Protein AF-D3CY35-F1 (afdb_monomer_lite)

Foldseek 3Di:
DFFPWWPDKDFPDDDDPPWDKDKDKDFPDWAADPVGWTKTKIKIWMKTADDDQDPVRDDDPPDDDDDDDDDDDDDRRIDTGMITITMDTDD

Radius of gyration: 18.84 Å; chains: 1; bounding box: 47×36×48 Å

Secondary structure (DSSP, 8-state):
-EEEEEEEEEE-S---TT--EEEEEEEEEEEE-TTSSEEEEEEEEEEEPPP---TTS----S---------S-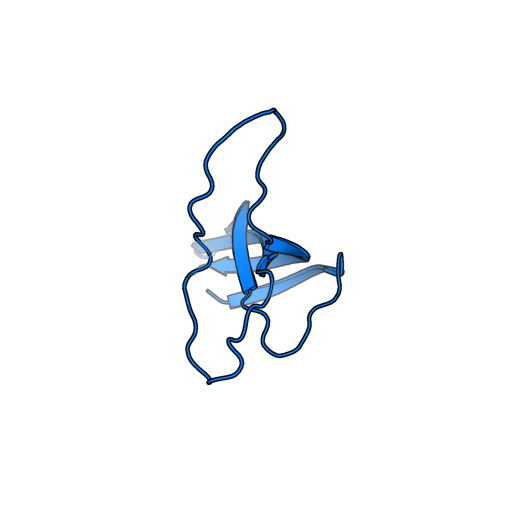---S-EEEEEEEEEEEE-

pLDDT: mean 80.44, std 23.23, range [32.31, 98.38]

Sequence (91 aa):
MTVAGWHGCDHVGPVHEGNTLRSDVTVEDLTPLPAGGGLVGLRSRVRADATIPAPDGRTAPTGGAGEGGGGGGGGDGSRDVLDWRFVAVLP

Structure (mmCIF, N/CA/C/O backbone):
data_AF-D3CY35-F1
#
_entry.id   AF-D3CY35-F1
#
loop_
_atom_site.group_PDB
_atom_site.id
_atom_site.type_symbol
_atom_site.label_atom_id
_atom_site.label_alt_id
_atom_site.label_comp_id
_atom_site.label_asym_id
_atom_site.label_entity_id
_atom_site.label_seq_id
_atom_site.pdbx_PDB_ins_code
_atom_site.Cartn_x
_atom_site.Cartn_y
_atom_site.Cartn_z
_atom_site.occupancy
_atom_site.B_iso_or_equiv
_atom_site.auth_seq_id
_atom_site.auth_comp_id
_atom_site.auth_asym_id
_atom_site.auth_atom_id
_atom_site.pdbx_PDB_model_num
ATOM 1 N N . MET A 1 1 ? 1.109 -0.756 15.052 1.00 84.44 1 MET A N 1
ATOM 2 C CA . MET A 1 1 ? 0.371 -0.897 13.783 1.00 84.44 1 MET A CA 1
ATOM 3 C C . MET A 1 1 ? 0.738 -2.228 13.162 1.00 84.44 1 MET A C 1
ATOM 5 O O . MET A 1 1 ? 1.917 -2.566 13.164 1.00 84.44 1 MET A O 1
ATOM 9 N N . THR A 1 2 ? -0.241 -2.956 12.634 1.00 96.12 2 THR A N 1
ATOM 10 C CA . THR A 1 2 ? -0.021 -4.249 11.965 1.00 96.12 2 THR A CA 1
ATOM 11 C C . THR A 1 2 ? -0.935 -4.347 10.749 1.00 96.12 2 THR A C 1
ATOM 13 O O . THR A 1 2 ? -2.073 -3.893 10.823 1.00 96.12 2 THR A O 1
ATOM 16 N N . VAL A 1 3 ? -0.468 -4.923 9.637 1.00 96.69 3 VAL A N 1
ATOM 17 C CA . VAL A 1 3 ? -1.320 -5.186 8.463 1.00 96.69 3 VAL A CA 1
ATOM 18 C C . VAL A 1 3 ? -2.256 -6.349 8.784 1.00 96.69 3 VAL A C 1
ATOM 20 O O . VAL A 1 3 ? -1.795 -7.426 9.151 1.00 96.69 3 VAL A O 1
ATOM 23 N N . ALA A 1 4 ? -3.562 -6.122 8.660 1.00 96.19 4 ALA A N 1
ATOM 24 C CA . ALA A 1 4 ? -4.596 -7.120 8.926 1.00 96.19 4 ALA A CA 1
ATOM 25 C C . ALA A 1 4 ? -5.105 -7.806 7.650 1.00 96.19 4 ALA A C 1
ATOM 27 O O . ALA A 1 4 ? -5.646 -8.906 7.723 1.00 96.19 4 ALA A O 1
ATOM 28 N N . GLY A 1 5 ? -4.912 -7.191 6.480 1.00 96.25 5 GLY A N 1
ATOM 29 C CA . GLY A 1 5 ? -5.301 -7.791 5.209 1.00 96.25 5 GLY A CA 1
ATOM 30 C C . GLY A 1 5 ? -4.984 -6.922 3.997 1.00 96.25 5 GLY A C 1
ATOM 31 O O . GLY A 1 5 ? -4.640 -5.747 4.127 1.00 96.25 5 GLY A O 1
ATOM 32 N N . TRP A 1 6 ? -5.133 -7.519 2.815 1.00 95.88 6 TRP A N 1
ATOM 33 C CA . TRP A 1 6 ? -4.933 -6.882 1.513 1.00 95.88 6 TRP A CA 1
ATOM 34 C C . TRP A 1 6 ? -6.258 -6.830 0.757 1.00 95.88 6 TRP A C 1
ATOM 36 O O . TRP A 1 6 ? -6.983 -7.821 0.712 1.00 95.88 6 TRP A O 1
ATOM 46 N N . HIS A 1 7 ? -6.554 -5.692 0.136 1.00 93.56 7 HIS A N 1
ATOM 47 C CA . HIS A 1 7 ? -7.673 -5.558 -0.798 1.00 93.56 7 HIS A CA 1
ATOM 48 C C . HIS A 1 7 ? -7.235 -5.821 -2.240 1.00 93.56 7 HIS A C 1
ATOM 50 O O . HIS A 1 7 ? -8.005 -6.371 -3.020 1.00 93.56 7 HIS A O 1
ATOM 56 N N . GLY A 1 8 ? -6.001 -5.456 -2.593 1.00 93.12 8 GLY A N 1
ATOM 57 C CA . GLY A 1 8 ? -5.457 -5.698 -3.925 1.00 93.12 8 GLY A CA 1
ATOM 58 C C . GLY A 1 8 ? -4.049 -5.142 -4.106 1.00 93.12 8 GLY A C 1
ATOM 59 O O . GLY A 1 8 ? -3.582 -4.322 -3.310 1.00 93.12 8 GLY A O 1
ATOM 60 N N . CYS A 1 9 ? -3.393 -5.608 -5.166 1.00 94.12 9 CYS A N 1
ATOM 61 C CA . CYS A 1 9 ? -2.101 -5.114 -5.626 1.00 94.12 9 CYS A CA 1
ATOM 62 C C . CYS A 1 9 ? -2.090 -5.083 -7.155 1.00 94.12 9 CYS A C 1
ATOM 64 O O . CYS A 1 9 ? -1.893 -6.109 -7.817 1.00 94.12 9 CYS A O 1
ATOM 66 N N . ASP A 1 10 ? -2.307 -3.893 -7.704 1.00 97.44 10 ASP A N 1
ATOM 67 C CA . ASP A 1 10 ? -2.241 -3.681 -9.140 1.00 97.44 10 ASP A CA 1
ATOM 68 C C . ASP A 1 10 ? -0.781 -3.436 -9.534 1.00 97.44 10 ASP A C 1
ATOM 70 O O . ASP A 1 10 ? -0.140 -2.480 -9.089 1.00 97.44 10 ASP A O 1
ATOM 74 N N . HIS A 1 11 ? -0.253 -4.318 -10.383 1.00 96.81 11 HIS A N 1
ATOM 75 C CA . HIS A 1 11 ? 1.073 -4.176 -10.975 1.00 96.81 11 HIS A CA 1
ATOM 76 C C . HIS A 1 11 ? 0.940 -3.384 -12.275 1.00 96.81 11 HIS A C 1
ATOM 78 O O . HIS A 1 11 ? 0.651 -3.944 -13.332 1.00 96.81 11 HIS A O 1
ATOM 84 N N . VAL A 1 12 ? 1.101 -2.065 -12.180 1.00 96.75 12 VAL A N 1
ATOM 85 C CA . VAL A 1 12 ? 0.845 -1.136 -13.295 1.00 96.75 12 VAL A CA 1
ATOM 86 C C . VAL A 1 12 ? 2.069 -0.905 -14.185 1.00 96.75 12 VAL A C 1
ATOM 88 O O . VAL A 1 12 ? 1.944 -0.372 -15.284 1.00 96.75 12 VAL A O 1
ATOM 91 N N . GLY A 1 13 ? 3.250 -1.344 -13.743 1.00 94.44 13 GLY A N 1
ATOM 92 C CA . GLY A 1 13 ? 4.483 -1.290 -14.518 1.00 94.44 13 GLY A CA 1
ATOM 93 C C . GLY A 1 13 ? 5.560 -2.224 -13.958 1.00 94.44 13 GLY A C 1
ATOM 94 O O . GLY A 1 13 ? 5.466 -2.666 -12.813 1.00 94.44 13 GLY A O 1
ATOM 95 N N . PRO A 1 14 ? 6.605 -2.546 -14.741 1.00 93.56 14 PRO A N 1
ATOM 96 C CA . PRO A 1 14 ? 7.661 -3.443 -14.286 1.00 93.56 14 PRO A CA 1
ATOM 97 C C . PRO A 1 14 ? 8.521 -2.775 -13.213 1.00 93.56 14 PRO A C 1
ATOM 99 O O . PRO A 1 14 ? 8.788 -1.578 -13.293 1.00 93.56 14 PRO A O 1
ATOM 102 N N . VAL A 1 15 ? 9.039 -3.548 -12.268 1.00 93.12 15 VAL A N 1
ATOM 103 C CA . VAL A 1 15 ? 10.106 -3.119 -11.353 1.00 93.12 15 VAL A CA 1
ATOM 104 C C . VAL A 1 15 ? 11.376 -3.859 -11.743 1.00 93.12 15 VAL A C 1
ATOM 106 O O . VAL A 1 15 ? 11.329 -5.056 -12.020 1.00 93.12 15 VAL A O 1
ATOM 109 N N . HIS A 1 16 ? 12.500 -3.150 -11.772 1.00 89.06 16 HIS A N 1
ATOM 110 C CA . HIS A 1 16 ? 13.806 -3.739 -12.050 1.00 89.06 16 HIS A CA 1
ATOM 111 C C . HIS A 1 16 ? 14.708 -3.627 -10.823 1.00 89.06 16 HIS A C 1
ATOM 113 O O . HIS A 1 16 ? 14.538 -2.738 -9.985 1.00 89.06 16 HIS A O 1
ATOM 119 N N . GLU A 1 17 ? 15.684 -4.526 -10.730 1.00 89.00 17 GLU A N 1
ATOM 120 C CA . GLU A 1 17 ? 16.736 -4.440 -9.723 1.00 89.00 17 GLU A CA 1
ATOM 121 C C . GLU A 1 17 ? 17.466 -3.088 -9.820 1.00 89.00 17 GLU A C 1
ATOM 123 O O . GLU A 1 17 ? 17.700 -2.565 -10.911 1.00 89.00 17 GLU A O 1
ATOM 128 N N . GLY A 1 18 ? 17.778 -2.488 -8.668 1.00 86.94 18 GLY A N 1
ATOM 129 C CA . GLY A 1 18 ? 18.421 -1.173 -8.589 1.00 86.94 18 GLY A CA 1
ATOM 130 C C . GLY A 1 18 ? 17.489 0.033 -8.771 1.00 86.94 18 GLY A C 1
ATOM 131 O O . GLY A 1 18 ? 17.961 1.166 -8.702 1.00 86.94 18 GLY A O 1
ATOM 132 N N . ASN A 1 19 ? 16.178 -0.157 -8.976 1.00 87.81 19 ASN A N 1
ATOM 133 C CA . ASN A 1 19 ? 15.222 0.956 -8.956 1.00 87.81 19 ASN A CA 1
ATOM 134 C C . ASN A 1 19 ? 15.090 1.535 -7.536 1.00 87.81 19 ASN A C 1
ATOM 136 O O . ASN A 1 19 ? 14.768 0.816 -6.591 1.00 87.81 19 ASN A O 1
ATOM 140 N N . THR A 1 20 ? 15.251 2.853 -7.402 1.00 92.19 20 THR A N 1
ATOM 141 C CA . THR A 1 20 ? 14.778 3.574 -6.215 1.00 92.19 20 THR A CA 1
ATOM 142 C C . THR A 1 20 ? 13.266 3.714 -6.309 1.00 92.19 20 THR A C 1
ATOM 144 O O . THR A 1 20 ? 12.754 4.259 -7.289 1.00 92.19 20 THR A O 1
ATOM 147 N N . LEU A 1 21 ? 12.552 3.215 -5.298 1.00 94.38 21 LEU A N 1
ATOM 148 C CA . LEU A 1 21 ? 11.095 3.294 -5.219 1.00 94.38 21 LEU A CA 1
ATOM 149 C C . LEU A 1 21 ? 10.667 4.333 -4.182 1.00 94.38 21 LEU A C 1
ATOM 151 O O . LEU A 1 21 ? 11.198 4.367 -3.071 1.00 94.38 21 LEU A O 1
ATOM 155 N N . ARG A 1 22 ? 9.665 5.142 -4.522 1.00 95.62 22 ARG A N 1
ATOM 156 C CA . ARG A 1 22 ? 9.017 6.096 -3.613 1.00 95.62 22 ARG A CA 1
ATOM 157 C C . ARG A 1 22 ? 7.533 5.780 -3.529 1.00 95.62 22 ARG A C 1
ATOM 159 O O . ARG A 1 22 ? 6.916 5.448 -4.536 1.00 95.62 22 ARG A O 1
ATOM 166 N N . SER A 1 23 ? 6.972 5.876 -2.329 1.00 96.81 23 SER A N 1
ATOM 167 C CA . SER A 1 23 ? 5.558 5.584 -2.085 1.00 96.81 23 SER A CA 1
ATOM 168 C C . SER A 1 23 ? 4.845 6.803 -1.521 1.00 96.81 23 SER A C 1
ATOM 170 O O . SER A 1 23 ? 5.320 7.383 -0.546 1.00 96.81 23 SER A O 1
ATOM 172 N N . ASP A 1 24 ? 3.685 7.131 -2.083 1.00 97.75 24 ASP A N 1
ATOM 173 C CA . ASP A 1 24 ? 2.700 7.993 -1.433 1.00 97.75 24 ASP A CA 1
ATOM 174 C C . ASP A 1 24 ? 1.653 7.103 -0.766 1.00 97.75 24 ASP A C 1
ATOM 176 O O . ASP A 1 24 ? 0.948 6.349 -1.443 1.00 97.75 24 ASP A O 1
ATOM 180 N N . VAL A 1 25 ? 1.547 7.192 0.561 1.00 97.50 25 VAL A N 1
ATOM 181 C CA . VAL A 1 25 ? 0.575 6.421 1.343 1.00 97.50 25 VAL A CA 1
ATOM 182 C C . VAL A 1 25 ? -0.537 7.348 1.814 1.00 97.50 25 VAL A C 1
ATOM 184 O O . VAL A 1 25 ? -0.293 8.302 2.549 1.00 97.50 25 VAL A O 1
ATOM 187 N N . THR A 1 26 ? -1.763 7.064 1.385 1.00 98.38 26 THR A N 1
ATOM 188 C CA . THR A 1 26 ? -2.964 7.830 1.737 1.00 98.38 26 THR A CA 1
ATOM 189 C C . THR A 1 26 ? -3.868 6.993 2.634 1.00 98.38 26 THR A C 1
ATOM 191 O O . THR A 1 26 ? -4.073 5.806 2.378 1.00 98.38 26 THR A O 1
ATOM 194 N N . VAL A 1 27 ? -4.428 7.619 3.670 1.00 97.81 27 VAL A N 1
ATOM 195 C CA . VAL A 1 27 ? -5.526 7.047 4.458 1.00 97.81 27 VAL A CA 1
ATOM 196 C C . VAL A 1 27 ? -6.822 7.233 3.674 1.00 97.81 27 VAL A C 1
ATOM 198 O O . VAL A 1 27 ? -7.221 8.367 3.421 1.00 97.81 27 VAL A O 1
ATOM 201 N N . GLU A 1 28 ? -7.449 6.132 3.266 1.00 97.94 28 GLU A N 1
ATOM 202 C CA . GLU A 1 28 ? -8.712 6.141 2.513 1.00 97.94 28 GLU A CA 1
ATOM 203 C C . GLU A 1 28 ? -9.933 5.912 3.418 1.00 97.94 28 GLU A C 1
ATOM 205 O O . GLU A 1 28 ? -11.011 6.407 3.100 1.00 97.94 28 GLU A O 1
ATOM 210 N N . ASP A 1 29 ? -9.772 5.203 4.543 1.00 97.06 29 ASP A N 1
ATOM 211 C CA . ASP A 1 29 ? -10.859 4.913 5.489 1.00 97.06 29 ASP A CA 1
ATOM 212 C C . ASP A 1 29 ? -10.359 4.779 6.938 1.00 97.06 29 ASP A C 1
ATOM 214 O O . ASP A 1 29 ? -9.212 4.385 7.177 1.00 97.06 29 ASP A O 1
ATOM 218 N N . LEU A 1 30 ? -11.237 5.077 7.903 1.00 97.88 30 LEU A N 1
ATOM 219 C CA . LEU A 1 30 ? -11.014 4.891 9.337 1.00 97.88 30 LEU A CA 1
ATOM 220 C C . LEU A 1 30 ? -12.251 4.266 9.986 1.00 97.88 30 LEU A C 1
ATOM 222 O O . LEU A 1 30 ? -13.298 4.903 10.092 1.00 97.88 30 LEU A O 1
ATOM 226 N N . THR A 1 31 ? -12.097 3.055 10.512 1.00 97.94 31 THR A N 1
ATOM 227 C CA . THR A 1 31 ? -13.160 2.336 11.220 1.00 97.94 31 THR A CA 1
ATOM 228 C C . THR A 1 31 ? -12.762 2.120 12.686 1.00 97.94 31 THR A C 1
ATOM 230 O O . THR A 1 31 ? -11.878 1.305 12.961 1.00 97.94 31 THR A O 1
ATOM 233 N N . PRO A 1 32 ? -13.389 2.814 13.655 1.00 97.75 32 PRO A N 1
ATOM 234 C CA . PRO A 1 32 ? -13.129 2.601 15.079 1.00 97.75 32 PRO A CA 1
ATOM 235 C C . PRO A 1 32 ? -13.487 1.179 15.523 1.00 97.75 32 PRO A C 1
ATOM 237 O O . PRO A 1 32 ? -14.492 0.621 15.077 1.00 97.75 32 PRO A O 1
ATOM 240 N N . LEU A 1 33 ? -12.705 0.607 16.443 1.00 96.25 33 LEU A N 1
ATOM 241 C CA . LEU A 1 33 ? -13.002 -0.702 17.028 1.00 96.25 33 LEU A CA 1
ATOM 242 C C . LEU A 1 33 ? -13.589 -0.564 18.445 1.00 96.25 33 LEU A C 1
ATOM 244 O O . LEU A 1 33 ? -13.150 0.298 19.207 1.00 96.25 33 LEU A O 1
ATOM 248 N N . PRO A 1 34 ? -14.541 -1.432 18.851 1.00 94.31 34 PRO A N 1
ATOM 249 C CA . PRO A 1 34 ? -15.196 -1.329 20.161 1.00 94.31 34 PRO A CA 1
ATOM 250 C C . PRO A 1 34 ? -14.250 -1.415 21.366 1.00 94.31 34 PRO A C 1
ATOM 252 O O . PRO A 1 34 ? -14.554 -0.875 22.425 1.00 94.31 34 PRO A O 1
ATOM 255 N N . ALA A 1 35 ? -13.115 -2.099 21.215 1.00 90.50 35 ALA A N 1
ATOM 256 C CA . ALA A 1 35 ? -12.122 -2.285 22.272 1.00 90.50 35 ALA A CA 1
ATOM 257 C C . ALA A 1 35 ? -11.092 -1.139 22.365 1.00 90.50 35 ALA A C 1
ATOM 259 O O . ALA A 1 35 ? -10.151 -1.237 23.150 1.00 90.50 35 ALA A O 1
ATOM 260 N N . GLY A 1 36 ? -11.257 -0.070 21.578 1.00 92.62 36 GLY A N 1
ATOM 261 C CA . GLY A 1 36 ? -10.241 0.960 21.371 1.00 92.62 36 GLY A CA 1
ATOM 262 C C . GLY A 1 36 ? -9.441 0.729 20.087 1.00 92.62 36 GLY A C 1
ATOM 263 O O . GLY A 1 36 ? -9.483 -0.352 19.495 1.00 92.62 36 GLY A O 1
ATOM 264 N N . GLY A 1 37 ? -8.749 1.774 19.634 1.00 95.31 37 GLY A N 1
ATOM 265 C CA . GLY A 1 37 ? -8.037 1.762 18.360 1.00 95.31 37 GLY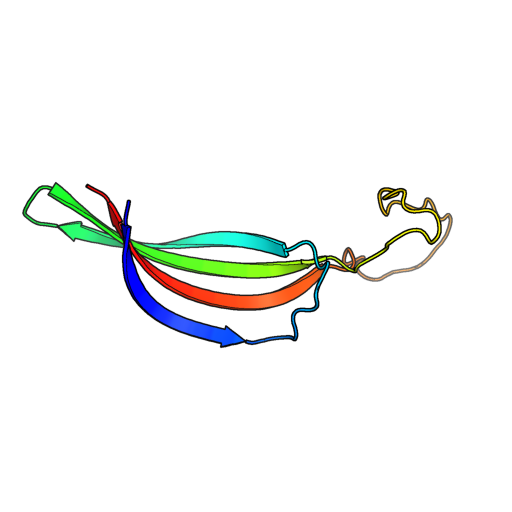 A CA 1
ATOM 266 C C . GLY A 1 37 ? -8.969 1.775 17.141 1.00 95.31 37 GLY A C 1
ATOM 267 O O . GLY A 1 37 ? -10.122 2.216 17.202 1.00 95.31 37 GLY A O 1
ATOM 268 N N . GLY A 1 38 ? -8.467 1.294 16.005 1.00 97.19 38 GLY A N 1
ATOM 269 C CA . GLY A 1 38 ? -9.222 1.269 14.756 1.00 97.19 38 GLY A CA 1
ATOM 270 C C . GLY A 1 38 ? -8.560 0.486 13.628 1.00 97.19 38 GLY A C 1
ATOM 271 O O . GLY A 1 38 ? -7.363 0.196 13.651 1.00 97.19 38 GLY A O 1
ATOM 272 N N . LEU A 1 39 ? -9.360 0.160 12.618 1.00 98.00 39 LEU A N 1
ATOM 273 C CA . LEU A 1 39 ? -8.888 -0.253 11.303 1.00 98.00 39 LEU A CA 1
ATOM 274 C C . LEU A 1 39 ? -8.664 0.985 10.436 1.00 98.00 39 LEU A C 1
ATOM 276 O O . LEU A 1 39 ? -9.475 1.910 10.437 1.00 98.00 39 LEU A O 1
ATOM 280 N N . VAL A 1 40 ? -7.574 0.980 9.679 1.00 98.25 40 VAL A N 1
ATOM 281 C CA . VAL A 1 40 ? -7.225 2.032 8.725 1.00 98.25 40 VAL A CA 1
ATOM 282 C C . VAL A 1 40 ? -7.113 1.416 7.346 1.00 98.25 40 VAL A C 1
ATOM 284 O O . VAL A 1 40 ? -6.250 0.561 7.123 1.00 98.25 40 VAL A O 1
ATOM 287 N N . GLY A 1 41 ? -7.974 1.854 6.433 1.00 98.19 41 GLY A N 1
ATOM 288 C CA . GLY A 1 41 ? -7.841 1.576 5.009 1.00 98.19 41 GLY A CA 1
ATOM 289 C C . GLY A 1 41 ? -6.750 2.463 4.417 1.00 98.19 41 GLY A C 1
ATOM 290 O O . GLY A 1 41 ? -6.787 3.685 4.563 1.00 98.19 41 GLY A O 1
ATOM 291 N N . LEU A 1 42 ? -5.762 1.852 3.772 1.00 98.31 42 LEU A N 1
ATOM 292 C CA . LEU A 1 42 ? -4.591 2.525 3.223 1.00 98.31 42 LEU A CA 1
ATOM 293 C C . LEU A 1 42 ? -4.438 2.196 1.745 1.00 98.31 42 LEU A C 1
ATOM 295 O O . LEU A 1 42 ? -4.544 1.035 1.341 1.00 98.31 42 LEU A O 1
ATOM 299 N N . ARG A 1 43 ? -4.089 3.218 0.963 1.00 98.19 43 ARG A N 1
ATOM 300 C CA . ARG A 1 43 ? -3.612 3.058 -0.409 1.00 98.19 43 ARG A CA 1
ATOM 301 C C . ARG A 1 43 ? -2.178 3.536 -0.530 1.00 98.19 43 ARG A C 1
ATOM 303 O O . ARG A 1 43 ? -1.878 4.668 -0.160 1.00 98.19 43 ARG A O 1
ATOM 310 N N . SER A 1 44 ? -1.310 2.684 -1.063 1.00 98.19 44 SER A N 1
ATOM 311 C CA . SER A 1 44 ? 0.084 3.010 -1.361 1.00 98.19 44 SER A CA 1
ATOM 312 C C . SER A 1 44 ? 0.302 3.021 -2.868 1.00 98.19 44 SER A C 1
ATOM 314 O O . SER A 1 44 ? 0.230 1.974 -3.516 1.00 98.19 44 SER A O 1
ATOM 316 N N . ARG A 1 45 ? 0.576 4.205 -3.421 1.00 98.06 45 ARG A N 1
ATOM 317 C CA . ARG A 1 45 ? 0.976 4.380 -4.822 1.00 98.06 45 ARG A CA 1
ATOM 318 C C . ARG A 1 45 ? 2.488 4.452 -4.904 1.00 98.06 45 ARG A C 1
ATOM 320 O O . ARG A 1 45 ? 3.093 5.329 -4.290 1.00 98.06 45 ARG A O 1
ATOM 327 N N . VAL A 1 46 ? 3.082 3.549 -5.671 1.00 97.81 46 VAL A N 1
ATOM 328 C CA . VAL A 1 46 ? 4.531 3.385 -5.753 1.00 97.81 46 VAL A CA 1
ATOM 329 C C . VAL A 1 46 ? 5.023 3.814 -7.125 1.00 97.81 46 VAL A C 1
ATOM 331 O O . VAL A 1 46 ? 4.554 3.307 -8.148 1.00 97.81 46 VAL A O 1
ATOM 334 N N . ARG A 1 47 ? 6.019 4.699 -7.128 1.00 96.44 47 ARG A N 1
ATOM 335 C CA . ARG A 1 47 ? 6.760 5.117 -8.315 1.00 96.44 47 ARG A CA 1
ATOM 336 C C . ARG A 1 47 ? 8.203 4.643 -8.254 1.00 96.44 47 ARG A C 1
ATOM 338 O O . ARG A 1 47 ? 8.803 4.619 -7.182 1.00 96.44 47 ARG A O 1
ATOM 345 N N . ALA A 1 48 ? 8.750 4.281 -9.406 1.00 94.56 48 ALA A N 1
ATOM 346 C CA . ALA A 1 48 ? 10.165 4.002 -9.598 1.00 94.56 48 ALA A CA 1
ATOM 347 C C . ALA A 1 48 ? 10.830 5.190 -10.284 1.00 94.56 48 ALA A C 1
ATOM 349 O O . ALA A 1 48 ? 10.363 5.618 -11.337 1.00 94.56 48 ALA A O 1
ATOM 350 N N . ASP A 1 49 ? 11.934 5.678 -9.732 1.00 90.19 49 ASP A N 1
ATOM 351 C CA . ASP A 1 49 ? 12.740 6.710 -10.378 1.00 90.19 49 ASP A CA 1
ATOM 352 C C . ASP A 1 49 ? 13.441 6.146 -11.627 1.00 90.19 49 ASP A C 1
ATOM 354 O O . ASP A 1 49 ? 13.831 4.970 -11.666 1.00 90.19 49 ASP A O 1
ATOM 358 N N . ALA A 1 50 ? 13.647 6.985 -12.648 1.00 69.50 50 ALA A N 1
ATOM 359 C CA . ALA A 1 50 ? 14.510 6.633 -13.770 1.00 69.50 50 ALA A CA 1
ATOM 360 C C . ALA A 1 50 ? 15.916 6.333 -13.235 1.00 69.50 50 ALA A C 1
ATOM 362 O O . ALA A 1 50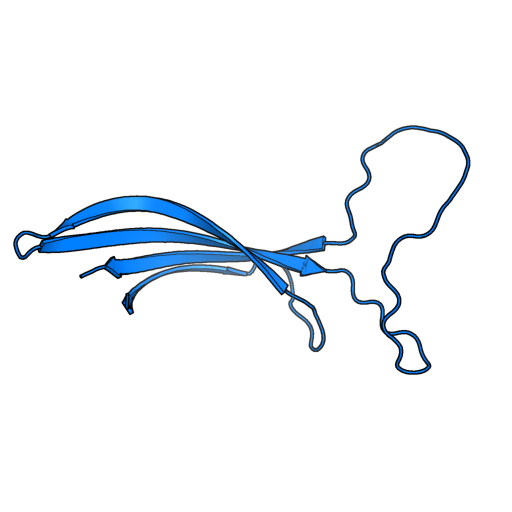 ? 16.579 7.181 -12.642 1.00 69.50 50 ALA A O 1
ATOM 363 N N . THR A 1 51 ? 16.368 5.096 -13.410 1.00 63.88 51 THR A N 1
ATOM 364 C CA . THR A 1 51 ? 17.692 4.665 -12.958 1.00 63.88 51 THR A CA 1
ATOM 365 C C . THR A 1 51 ? 18.766 5.418 -13.745 1.00 63.88 51 THR A C 1
ATOM 367 O O . THR A 1 51 ? 18.811 5.286 -14.965 1.00 63.88 51 THR A O 1
ATOM 370 N N . ILE A 1 52 ? 19.664 6.152 -13.078 1.00 52.66 52 ILE A N 1
ATOM 371 C CA . ILE A 1 52 ? 20.975 6.494 -13.653 1.00 52.66 52 ILE A CA 1
ATOM 372 C C . ILE A 1 52 ? 22.076 6.017 -12.700 1.00 52.66 52 ILE A C 1
ATOM 374 O O . ILE A 1 52 ? 22.382 6.701 -11.723 1.00 52.66 52 ILE A O 1
ATOM 378 N N . PRO A 1 53 ? 22.720 4.871 -12.971 1.00 49.78 53 PRO A N 1
ATOM 379 C CA . PRO A 1 53 ? 24.044 4.585 -12.446 1.00 49.78 53 PRO A CA 1
ATOM 380 C C . PRO A 1 53 ? 25.071 5.284 -13.346 1.00 49.78 53 PRO A C 1
ATOM 382 O O . PRO A 1 53 ? 25.085 5.053 -14.557 1.00 49.78 53 PRO A O 1
ATOM 385 N N . ALA A 1 54 ? 25.949 6.122 -12.786 1.00 52.31 54 ALA A N 1
ATOM 386 C CA . ALA A 1 54 ? 27.131 6.536 -13.535 1.00 52.31 54 ALA A CA 1
ATOM 387 C C . ALA A 1 54 ? 28.060 5.317 -13.720 1.00 52.31 54 ALA A C 1
ATOM 389 O O . ALA A 1 54 ? 28.195 4.510 -12.792 1.00 52.31 54 ALA A O 1
ATOM 390 N N . PRO A 1 55 ? 28.713 5.166 -14.887 1.00 48.09 55 PRO A N 1
ATOM 391 C CA . PRO A 1 55 ? 29.563 4.012 -15.201 1.00 48.09 55 PRO A CA 1
ATOM 392 C C . PRO A 1 55 ? 30.773 3.831 -14.263 1.00 48.09 55 PRO A C 1
ATOM 394 O O . PRO A 1 55 ? 31.417 2.787 -14.300 1.00 48.09 55 PRO A O 1
ATOM 397 N N . ASP A 1 56 ? 31.079 4.815 -13.415 1.00 62.22 56 ASP A N 1
ATOM 398 C CA . ASP A 1 56 ? 32.174 4.819 -12.438 1.00 62.22 56 ASP A CA 1
ATOM 399 C C . ASP A 1 56 ? 31.718 4.601 -10.977 1.00 62.22 56 ASP A C 1
ATOM 401 O O . ASP A 1 56 ? 32.528 4.686 -10.052 1.00 62.22 56 ASP A O 1
ATOM 405 N N . GLY A 1 57 ? 30.433 4.310 -10.746 1.00 48.75 57 GLY A N 1
ATOM 406 C CA . GLY A 1 57 ? 29.902 3.990 -9.419 1.00 48.75 57 GLY A CA 1
ATOM 407 C C . GLY A 1 57 ? 29.583 5.193 -8.524 1.00 48.75 57 GLY A C 1
ATOM 408 O O . GLY A 1 57 ? 29.293 4.997 -7.344 1.00 48.75 57 GLY A O 1
ATOM 409 N N . ARG A 1 58 ? 29.586 6.432 -9.038 1.00 49.06 58 ARG A N 1
ATOM 410 C CA . ARG A 1 58 ? 29.032 7.586 -8.303 1.00 49.06 58 ARG A CA 1
ATOM 411 C C . ARG A 1 58 ? 27.602 7.886 -8.739 1.00 49.06 58 ARG A C 1
ATOM 413 O O . ARG A 1 58 ? 27.337 8.173 -9.898 1.00 49.06 58 ARG A O 1
ATOM 420 N N . THR A 1 59 ? 26.662 7.915 -7.803 1.00 47.91 59 THR A N 1
ATOM 421 C CA . THR A 1 59 ? 25.331 8.486 -8.053 1.00 47.91 59 THR A CA 1
ATOM 422 C C . THR A 1 59 ? 25.436 10.007 -8.149 1.00 47.91 59 THR A C 1
ATOM 424 O O . THR A 1 59 ? 25.666 10.676 -7.141 1.00 47.91 59 THR A O 1
ATOM 427 N N . ALA A 1 60 ? 25.277 10.559 -9.351 1.00 47.09 60 ALA A N 1
ATOM 428 C CA . ALA A 1 60 ? 25.060 11.991 -9.535 1.00 47.09 60 ALA A CA 1
ATOM 429 C C . ALA A 1 60 ? 23.563 12.311 -9.357 1.00 47.09 60 ALA A C 1
ATOM 431 O O . ALA A 1 60 ? 22.727 11.540 -9.835 1.00 47.09 60 ALA A O 1
ATOM 432 N N . PRO A 1 61 ? 23.187 13.429 -8.708 1.00 45.59 61 PRO A N 1
ATOM 433 C CA . PRO A 1 61 ? 21.801 13.874 -8.722 1.00 45.59 61 PRO A CA 1
ATOM 434 C C . PRO A 1 61 ? 21.416 14.289 -10.149 1.00 45.59 61 PRO A C 1
ATOM 436 O O . PRO A 1 61 ? 22.092 15.104 -10.777 1.00 45.59 61 PRO A O 1
ATOM 439 N N . THR A 1 62 ? 20.326 13.732 -10.672 1.00 51.31 62 THR A N 1
ATOM 440 C CA . THR A 1 62 ? 19.737 14.140 -11.953 1.00 51.31 62 THR A CA 1
ATOM 441 C C . THR A 1 62 ? 19.136 15.538 -11.830 1.00 51.31 62 THR A C 1
ATOM 443 O O . THR A 1 62 ? 17.986 15.706 -11.438 1.00 51.31 62 THR A O 1
ATOM 446 N N . GLY A 1 63 ? 19.940 16.544 -12.165 1.00 46.00 63 GLY A N 1
ATOM 447 C CA . GLY A 1 63 ? 19.541 17.944 -12.277 1.00 46.00 63 GLY A CA 1
ATOM 448 C C . GLY A 1 63 ? 20.464 18.666 -13.251 1.00 46.00 63 GLY A C 1
ATOM 449 O O . GLY A 1 63 ? 21.315 19.449 -12.842 1.00 46.00 63 GLY A O 1
ATOM 450 N N . GLY A 1 64 ? 20.353 18.343 -14.541 1.00 36.84 64 GLY A N 1
ATOM 451 C CA . GLY A 1 64 ? 21.090 19.032 -15.596 1.00 36.84 64 GLY A CA 1
ATOM 452 C C . GLY A 1 64 ? 20.440 20.373 -15.917 1.00 36.84 64 GLY A C 1
ATOM 453 O O . GLY A 1 64 ? 19.299 20.414 -16.373 1.00 36.84 64 GLY A O 1
ATOM 454 N N . ALA A 1 65 ? 21.173 21.460 -15.688 1.00 46.66 65 ALA A N 1
ATOM 455 C CA . ALA A 1 65 ? 20.863 22.769 -16.242 1.00 46.66 65 ALA A CA 1
ATOM 456 C C . ALA A 1 65 ? 20.818 22.690 -17.780 1.00 46.66 65 ALA A C 1
ATOM 458 O O . ALA A 1 65 ? 21.737 22.157 -18.400 1.00 46.66 65 ALA A O 1
ATOM 459 N N . GLY A 1 66 ?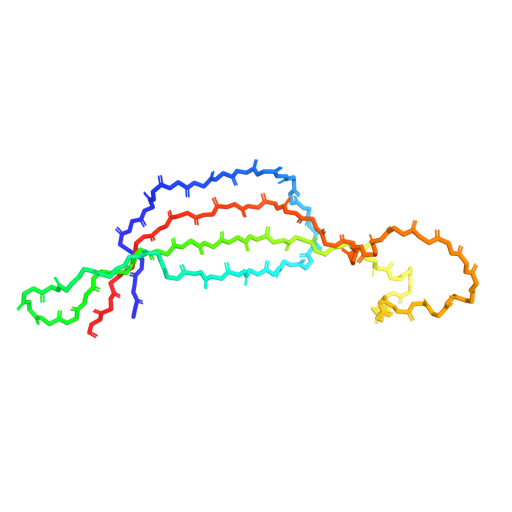 19.761 23.231 -18.386 1.00 34.81 66 GLY A N 1
ATOM 460 C CA . GLY A 1 66 ? 19.627 23.378 -19.832 1.00 34.81 66 GLY A CA 1
ATOM 461 C C . GLY A 1 66 ? 18.850 24.647 -20.161 1.00 34.81 66 GLY A C 1
ATOM 462 O O . GLY A 1 66 ? 17.678 24.777 -19.816 1.00 34.81 66 GLY A O 1
ATOM 463 N N . GLU A 1 67 ? 19.536 25.598 -20.787 1.00 38.81 67 GLU A N 1
ATOM 464 C CA . GLU A 1 67 ? 18.981 26.826 -21.346 1.00 38.81 67 GLU A CA 1
ATOM 465 C C . GLU A 1 67 ? 18.007 26.530 -22.508 1.00 38.81 67 GLU A C 1
ATOM 467 O O . GLU A 1 67 ? 18.302 25.714 -23.375 1.00 38.81 67 GLU A O 1
ATOM 472 N N . GLY A 1 68 ? 16.886 27.267 -22.563 1.00 34.88 68 GLY A N 1
ATOM 473 C CA . GLY A 1 68 ? 16.245 27.698 -23.818 1.00 34.88 68 GLY A CA 1
ATOM 474 C C . GLY A 1 68 ? 15.145 26.837 -24.471 1.00 34.88 68 GLY A C 1
ATOM 475 O O . GLY A 1 68 ? 15.413 26.119 -25.423 1.00 34.88 68 GLY A O 1
ATOM 476 N N . GLY A 1 69 ? 13.876 27.097 -24.106 1.00 32.31 69 GLY A N 1
ATOM 477 C CA . GLY A 1 69 ? 12.763 27.231 -25.072 1.00 32.31 69 GLY A CA 1
ATOM 478 C C . GLY A 1 69 ? 11.771 26.067 -25.278 1.00 32.31 69 GLY A C 1
ATOM 479 O O . GLY A 1 69 ? 12.060 25.126 -26.002 1.00 32.31 69 GLY A O 1
ATOM 480 N N . GLY A 1 70 ? 10.525 26.245 -24.799 1.00 32.41 70 GLY A N 1
ATOM 481 C CA . GLY A 1 70 ? 9.320 25.772 -25.512 1.00 32.41 70 GLY A CA 1
ATOM 482 C C . GLY A 1 70 ? 8.521 24.580 -24.953 1.00 32.41 70 GLY A C 1
ATOM 483 O O . GLY A 1 70 ? 8.534 23.514 -25.546 1.00 32.41 70 GLY A O 1
ATOM 484 N N . GLY A 1 71 ? 7.731 24.811 -23.894 1.00 35.62 71 GLY A N 1
ATOM 485 C CA . GLY A 1 71 ? 6.373 24.259 -23.695 1.00 35.62 71 GLY A CA 1
ATOM 486 C C . GLY A 1 71 ? 6.145 22.741 -23.558 1.00 35.62 71 GLY A C 1
ATOM 487 O O . GLY A 1 71 ? 5.951 22.059 -24.557 1.00 35.62 71 GLY A O 1
ATOM 488 N N . GLY A 1 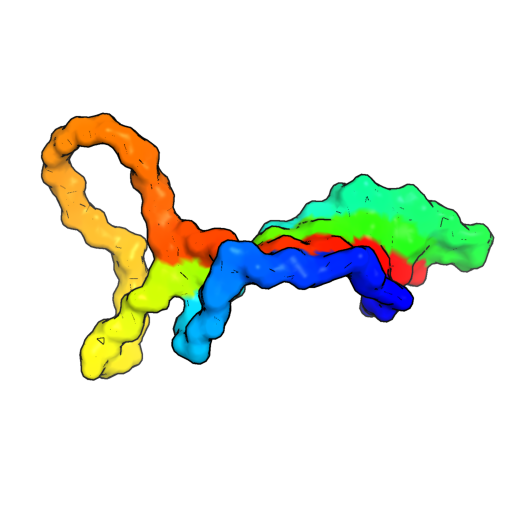72 ? 5.948 22.268 -22.315 1.00 33.78 72 GLY A N 1
ATOM 489 C CA . GLY A 1 72 ? 5.149 21.061 -22.029 1.00 33.78 72 GLY A CA 1
ATOM 490 C C . GLY A 1 72 ? 5.683 20.128 -20.935 1.00 33.78 72 GLY A C 1
ATOM 491 O O . GLY A 1 72 ? 6.255 19.099 -21.252 1.00 33.78 72 GLY A O 1
ATOM 492 N N . GLY A 1 73 ? 5.448 20.473 -19.660 1.00 36.97 73 GLY A N 1
ATOM 493 C CA . GLY A 1 73 ? 5.366 19.541 -18.519 1.00 36.97 73 GLY A CA 1
ATOM 494 C C . GLY A 1 73 ? 6.549 18.596 -18.273 1.00 36.97 73 GLY A C 1
ATOM 495 O O . GLY A 1 73 ? 6.482 17.421 -18.614 1.00 36.97 73 GLY A O 1
ATOM 496 N N . GLY A 1 74 ? 7.592 19.082 -17.597 1.00 41.16 74 GLY A N 1
ATOM 497 C CA . GLY A 1 74 ? 8.677 18.240 -17.092 1.00 41.16 74 GLY A CA 1
ATOM 498 C C . GLY A 1 74 ? 8.191 17.278 -16.007 1.00 41.16 74 GLY A C 1
ATOM 499 O O . GLY A 1 74 ? 7.980 17.685 -14.867 1.00 41.16 74 GLY A O 1
ATOM 500 N N . GLY A 1 75 ? 8.024 16.006 -16.358 1.00 47.94 75 GLY A N 1
ATOM 501 C CA . GLY A 1 75 ? 7.992 14.918 -15.390 1.00 47.94 75 GLY A CA 1
ATOM 502 C C . GLY A 1 75 ? 9.418 14.442 -15.146 1.00 47.94 75 GLY A C 1
ATOM 503 O O . GLY A 1 75 ? 10.043 13.907 -16.059 1.00 47.94 75 GLY A O 1
ATOM 504 N N . ASP A 1 76 ? 9.931 14.662 -13.933 1.00 60.25 76 ASP A N 1
ATOM 505 C CA . ASP A 1 76 ? 11.028 13.875 -13.349 1.00 60.25 76 ASP A CA 1
ATOM 506 C C . ASP A 1 76 ? 10.798 12.405 -13.736 1.00 60.25 76 ASP A C 1
ATOM 508 O O . ASP A 1 76 ? 9.665 11.949 -13.627 1.00 60.25 76 ASP A O 1
ATOM 512 N N . GLY A 1 77 ? 11.813 11.687 -14.230 1.00 68.88 77 GLY A N 1
ATOM 513 C CA . GLY A 1 77 ? 11.706 10.349 -14.840 1.00 68.88 77 GLY A CA 1
ATOM 514 C C . GLY A 1 77 ? 11.114 9.218 -13.975 1.00 68.88 77 GLY A C 1
ATOM 515 O O . GLY A 1 77 ? 11.293 8.044 -14.290 1.00 68.88 77 GLY A O 1
ATOM 516 N N . SER A 1 78 ? 10.439 9.547 -12.883 1.00 86.62 78 SER A N 1
ATOM 517 C CA . SER A 1 78 ? 9.583 8.690 -12.084 1.00 86.62 78 SER A CA 1
ATOM 518 C C . SER A 1 78 ? 8.402 8.113 -12.883 1.00 86.62 78 SER A C 1
ATOM 520 O O . SER A 1 78 ? 7.694 8.826 -13.596 1.00 86.62 78 SER A O 1
ATOM 522 N N . ARG A 1 79 ? 8.158 6.807 -12.738 1.00 93.38 79 ARG A N 1
ATOM 523 C CA . ARG A 1 79 ? 7.046 6.075 -13.373 1.00 93.38 79 ARG A CA 1
ATOM 524 C C . ARG A 1 79 ? 6.277 5.246 -12.353 1.00 93.38 79 ARG A C 1
ATOM 526 O O . ARG A 1 79 ? 6.893 4.637 -11.481 1.00 93.38 79 ARG A O 1
ATOM 533 N N . ASP A 1 80 ? 4.956 5.173 -12.480 1.00 96.25 80 ASP A N 1
ATOM 534 C CA . ASP A 1 80 ? 4.134 4.318 -11.617 1.00 96.25 80 ASP A CA 1
ATOM 535 C C . ASP A 1 80 ? 4.454 2.835 -11.855 1.00 96.25 80 ASP A C 1
ATOM 537 O O . ASP A 1 80 ? 4.639 2.391 -12.993 1.00 96.25 80 ASP A O 1
ATOM 541 N N . VAL A 1 81 ? 4.535 2.062 -10.771 1.00 97.38 81 VAL A N 1
ATOM 542 C CA . VAL A 1 81 ? 4.852 0.625 -10.830 1.00 97.38 81 VAL A CA 1
ATOM 543 C C . VAL A 1 81 ? 3.888 -0.240 -10.031 1.00 97.38 81 VAL A C 1
ATOM 545 O O . VAL A 1 81 ? 3.561 -1.337 -10.481 1.00 97.38 81 VAL A O 1
ATOM 548 N N . LEU A 1 82 ? 3.389 0.239 -8.887 1.00 97.81 82 LEU A N 1
ATOM 549 C CA . LEU A 1 82 ? 2.463 -0.519 -8.041 1.00 97.81 82 LEU A CA 1
ATOM 550 C C . LEU A 1 82 ? 1.386 0.390 -7.439 1.00 97.81 82 LEU A C 1
ATOM 552 O O . LEU A 1 82 ? 1.670 1.522 -7.048 1.00 97.81 82 LEU A O 1
ATOM 556 N N . ASP A 1 83 ? 0.178 -0.143 -7.291 1.00 98.06 83 ASP A N 1
ATOM 557 C CA . ASP A 1 83 ? -0.915 0.468 -6.529 1.00 98.06 83 ASP A CA 1
ATOM 558 C C . ASP A 1 83 ? -1.496 -0.574 -5.562 1.00 98.06 83 ASP A C 1
ATOM 560 O O . ASP A 1 83 ? -2.155 -1.537 -5.963 1.00 98.06 83 ASP A O 1
ATOM 564 N N . TRP A 1 84 ? -1.193 -0.412 -4.275 1.00 97.50 84 TRP A N 1
ATOM 565 C CA . TRP A 1 84 ? -1.602 -1.332 -3.216 1.00 97.50 84 TRP A CA 1
ATOM 566 C C . TRP A 1 84 ? -2.762 -0.757 -2.427 1.00 97.50 84 TRP A C 1
ATOM 568 O O . TRP A 1 84 ? -2.716 0.402 -2.021 1.00 97.50 84 TRP A O 1
ATOM 578 N N . ARG A 1 85 ? -3.735 -1.603 -2.089 1.00 98.31 85 ARG A N 1
ATOM 579 C CA . ARG A 1 85 ? -4.751 -1.293 -1.076 1.00 98.31 85 ARG A CA 1
ATOM 580 C C . ARG A 1 85 ? -4.737 -2.345 0.016 1.00 98.31 85 ARG A C 1
ATOM 582 O O . ARG A 1 85 ? -4.794 -3.542 -0.270 1.00 98.31 85 ARG A O 1
ATOM 589 N N . PHE A 1 86 ? -4.668 -1.902 1.263 1.00 98.19 86 PHE A N 1
ATOM 590 C CA . PHE A 1 86 ? -4.564 -2.778 2.426 1.00 98.19 86 PHE A CA 1
ATOM 591 C C . PHE A 1 86 ? -5.191 -2.152 3.663 1.00 98.19 86 PHE A C 1
ATOM 593 O O . PHE A 1 86 ? -5.414 -0.947 3.719 1.00 98.19 86 PHE A O 1
ATOM 600 N N . VAL A 1 87 ? -5.474 -2.990 4.654 1.00 98.31 87 VAL A N 1
ATOM 601 C CA . VAL A 1 87 ? -6.019 -2.565 5.941 1.00 98.31 87 VAL A CA 1
ATOM 602 C C . VAL A 1 87 ? -5.016 -2.856 7.046 1.00 98.31 87 VAL A C 1
ATOM 604 O O . VAL A 1 87 ? -4.387 -3.919 7.080 1.00 98.31 87 VAL A O 1
ATOM 607 N N . ALA A 1 88 ? -4.867 -1.910 7.964 1.00 97.81 88 ALA A N 1
ATOM 608 C CA . ALA A 1 88 ? -4.022 -2.053 9.137 1.00 97.81 88 ALA A CA 1
ATOM 609 C C . ALA A 1 88 ? -4.797 -1.786 10.427 1.00 97.81 88 ALA A C 1
ATOM 611 O O . ALA A 1 88 ? -5.711 -0.971 10.453 1.00 97.81 88 ALA A O 1
ATOM 612 N N . VAL A 1 89 ? -4.398 -2.453 11.506 1.00 97.38 89 VAL A N 1
ATOM 613 C CA . VAL A 1 89 ? -4.894 -2.197 12.861 1.00 97.38 89 VAL A CA 1
ATOM 614 C C . VAL A 1 89 ? -3.977 -1.182 13.542 1.00 97.38 89 VAL A C 1
ATOM 616 O O . VAL A 1 89 ? -2.752 -1.370 13.595 1.00 97.38 89 VAL A O 1
ATOM 619 N N . LEU A 1 90 ? -4.576 -0.129 14.091 1.00 95.25 90 LEU A N 1
ATOM 620 C CA . LEU A 1 90 ? -3.972 0.794 15.048 1.00 95.25 90 LEU A CA 1
ATOM 621 C C . LEU A 1 90 ? -4.540 0.500 16.447 1.00 95.25 90 LEU A C 1
ATOM 623 O O . LEU A 1 90 ? -5.763 0.508 16.584 1.00 95.25 90 LEU A O 1
ATOM 627 N N . PRO A 1 91 ? -3.692 0.202 17.448 1.00 89.88 91 PRO A N 1
ATOM 628 C CA . PRO A 1 91 ? -4.121 0.042 18.836 1.00 89.88 91 PRO A CA 1
ATOM 629 C C . PRO A 1 91 ? -4.464 1.381 19.500 1.00 89.88 91 PRO A C 1
ATOM 631 O O . PRO A 1 91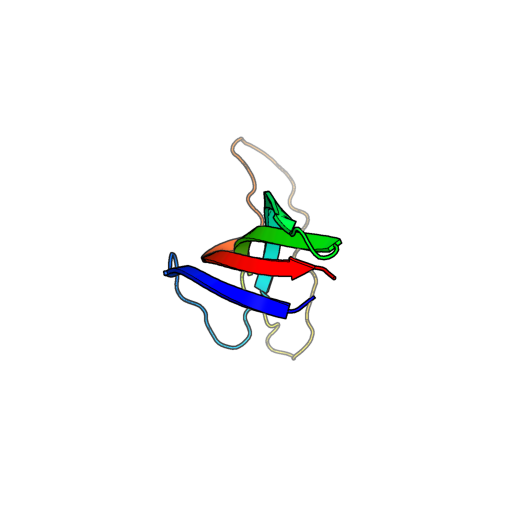 ? -3.909 2.417 19.066 1.00 89.88 91 PRO A O 1
#